Protein AF-A0A7G8G6G2-F1 (afdb_monomer_lite)

Structure (mmCIF, N/CA/C/O backbone):
data_AF-A0A7G8G6G2-F1
#
_entry.id   AF-A0A7G8G6G2-F1
#
loop_
_atom_site.group_PDB
_atom_site.id
_atom_site.type_symbol
_atom_site.label_atom_id
_atom_site.label_alt_id
_atom_site.label_comp_id
_atom_site.label_asym_id
_atom_site.label_entity_id
_atom_site.label_seq_id
_atom_site.pdbx_PDB_ins_code
_atom_site.Cartn_x
_atom_site.Cartn_y
_atom_site.Cartn_z
_atom_site.occupancy
_atom_site.B_iso_or_equiv
_atom_site.auth_seq_id
_atom_site.auth_comp_id
_atom_site.auth_asym_id
_atom_site.auth_atom_id
_atom_site.pdbx_PDB_model_num
ATOM 1 N N . MET A 1 1 ? -7.175 13.629 5.113 1.00 54.34 1 MET A N 1
ATOM 2 C CA . MET A 1 1 ? -6.473 12.418 5.595 1.00 54.34 1 MET A CA 1
ATOM 3 C C . MET A 1 1 ? -5.948 11.550 4.450 1.00 54.34 1 MET A C 1
ATOM 5 O O . MET A 1 1 ? -4.806 11.137 4.526 1.00 54.34 1 MET A O 1
ATOM 9 N N . THR A 1 2 ? -6.677 11.368 3.347 1.00 62.50 2 THR A N 1
ATOM 10 C CA . THR A 1 2 ? -6.258 10.562 2.174 1.00 62.50 2 THR A CA 1
ATOM 11 C C . THR A 1 2 ? -5.089 11.117 1.341 1.00 62.50 2 THR A C 1
ATOM 13 O O . THR A 1 2 ? -4.339 10.338 0.766 1.00 62.50 2 THR A O 1
ATOM 16 N N . LEU A 1 3 ? -4.880 12.440 1.297 1.00 72.12 3 LEU A N 1
ATOM 17 C CA . LEU A 1 3 ? -3.796 13.059 0.510 1.00 72.12 3 LEU A CA 1
ATOM 18 C C . LEU A 1 3 ? -2.382 12.717 1.012 1.00 72.12 3 LEU A C 1
ATOM 20 O O . LEU A 1 3 ? -1.487 12.546 0.194 1.00 72.12 3 LEU A O 1
ATOM 24 N N . ALA A 1 4 ? -2.182 12.592 2.329 1.00 76.75 4 ALA A N 1
ATOM 25 C CA . ALA A 1 4 ? -0.871 12.276 2.905 1.00 76.75 4 ALA A CA 1
ATOM 26 C C . ALA A 1 4 ? -0.447 10.836 2.580 1.00 76.75 4 ALA A C 1
ATOM 28 O O . ALA A 1 4 ? 0.671 10.610 2.138 1.00 76.75 4 ALA A O 1
ATOM 29 N N . LEU A 1 5 ? -1.380 9.884 2.702 1.00 73.94 5 LEU A N 1
ATOM 30 C CA . LEU A 1 5 ? -1.183 8.508 2.249 1.00 73.94 5 LEU A CA 1
ATOM 31 C C . LEU A 1 5 ? -0.847 8.482 0.752 1.00 73.94 5 LEU A C 1
ATOM 33 O O . LEU A 1 5 ? 0.135 7.870 0.356 1.00 73.94 5 LEU A O 1
ATOM 37 N N . LEU A 1 6 ? -1.605 9.187 -0.088 1.00 75.50 6 LEU A N 1
ATOM 38 C CA . LEU A 1 6 ? -1.334 9.214 -1.528 1.00 75.50 6 LEU A CA 1
ATOM 39 C C . LEU A 1 6 ? 0.072 9.751 -1.854 1.00 75.50 6 LEU A C 1
ATOM 41 O O . LEU A 1 6 ? 0.734 9.272 -2.772 1.00 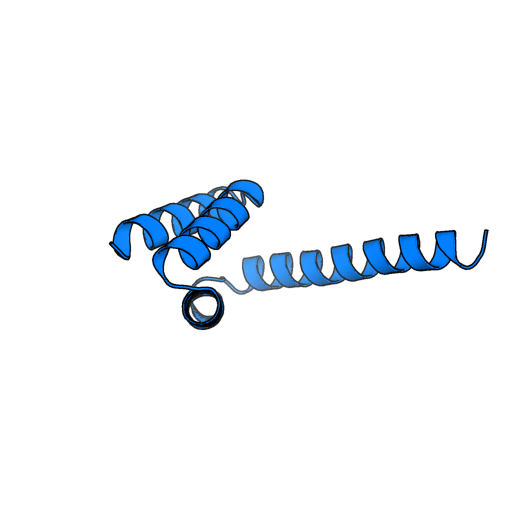75.50 6 LEU A O 1
ATOM 45 N N . GLN A 1 7 ? 0.535 10.738 -1.090 1.00 79.50 7 GLN A N 1
ATOM 46 C CA . GLN A 1 7 ? 1.842 11.355 -1.279 1.00 79.50 7 GLN A CA 1
ATOM 47 C C . GLN A 1 7 ? 2.993 10.437 -0.838 1.00 79.50 7 GLN A C 1
ATOM 49 O O . GLN A 1 7 ? 3.985 10.352 -1.556 1.00 79.50 7 GLN A O 1
ATOM 54 N N . GLU A 1 8 ? 2.837 9.710 0.270 1.00 78.06 8 GLU A N 1
ATOM 55 C CA . GLU A 1 8 ? 3.783 8.680 0.734 1.00 78.06 8 GLU A CA 1
ATOM 56 C C . GLU A 1 8 ? 3.896 7.524 -0.272 1.00 78.06 8 GLU A C 1
ATOM 58 O O . GLU A 1 8 ? 5.003 7.122 -0.625 1.00 78.06 8 GLU A O 1
ATOM 63 N N . LEU A 1 9 ? 2.767 7.058 -0.824 1.00 76.56 9 LEU A N 1
ATOM 64 C CA . LEU A 1 9 ? 2.748 6.035 -1.875 1.00 76.56 9 LEU A CA 1
ATOM 65 C C . LEU A 1 9 ? 3.488 6.502 -3.133 1.00 76.56 9 LEU A C 1
ATOM 67 O O . LEU A 1 9 ? 4.341 5.791 -3.659 1.00 76.56 9 LEU A O 1
ATOM 71 N N . LEU A 1 10 ? 3.175 7.710 -3.614 1.00 77.31 10 LEU A N 1
ATOM 72 C CA . LEU A 1 10 ? 3.834 8.293 -4.784 1.00 77.31 10 LEU A CA 1
ATOM 73 C C . LEU A 1 10 ? 5.335 8.476 -4.563 1.00 77.31 10 LEU A C 1
ATOM 75 O O . LEU A 1 10 ? 6.108 8.330 -5.509 1.00 77.31 10 LEU A O 1
ATOM 79 N N . MET A 1 11 ? 5.747 8.808 -3.339 1.00 81.19 11 MET A N 1
ATOM 80 C CA . MET A 1 11 ? 7.153 8.935 -2.985 1.00 81.19 11 MET A CA 1
ATOM 81 C C . MET A 1 11 ? 7.829 7.564 -3.009 1.00 81.19 11 MET A C 1
ATOM 83 O O . MET A 1 11 ? 8.801 7.413 -3.740 1.00 81.19 11 MET A O 1
ATOM 87 N N . ALA A 1 12 ? 7.265 6.565 -2.324 1.00 76.19 12 ALA A N 1
ATOM 88 C CA . ALA A 1 12 ? 7.779 5.197 -2.294 1.00 76.19 12 A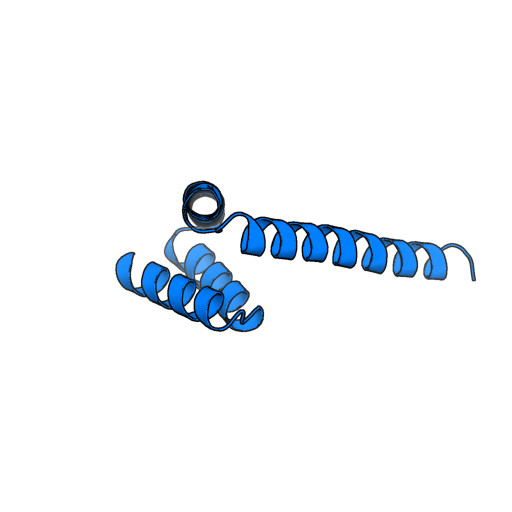LA A CA 1
ATOM 89 C C . ALA A 1 12 ? 7.906 4.591 -3.700 1.00 76.19 12 ALA A C 1
ATOM 91 O O . ALA A 1 12 ? 8.956 4.056 -4.046 1.00 76.19 12 ALA A O 1
ATOM 92 N N . LEU A 1 13 ? 6.892 4.765 -4.554 1.00 73.12 13 LEU A N 1
ATOM 93 C CA . LEU A 1 13 ? 6.943 4.333 -5.954 1.00 73.12 13 LEU A CA 1
ATOM 94 C C . LEU A 1 13 ? 8.008 5.097 -6.753 1.00 73.12 13 LEU A C 1
ATOM 96 O O . LEU A 1 13 ? 8.740 4.497 -7.533 1.00 73.12 13 LEU A O 1
ATOM 100 N N . ARG A 1 14 ? 8.158 6.414 -6.547 1.00 73.81 14 ARG A N 1
ATOM 101 C CA . ARG A 1 14 ? 9.180 7.206 -7.257 1.00 73.81 14 ARG A CA 1
ATOM 102 C C . ARG A 1 14 ? 10.609 6.783 -6.946 1.00 73.81 14 ARG A C 1
ATOM 104 O O . ARG A 1 14 ? 11.456 6.872 -7.831 1.00 73.81 14 ARG A O 1
ATOM 111 N N . VAL A 1 15 ? 10.890 6.412 -5.700 1.00 77.88 15 VAL A N 1
ATOM 112 C CA . VAL A 1 15 ? 12.210 5.902 -5.294 1.00 77.88 15 VAL A CA 1
ATOM 113 C C . VAL A 1 15 ? 12.327 4.383 -5.424 1.00 77.88 15 VAL A C 1
ATOM 115 O O . VAL A 1 15 ? 13.394 3.850 -5.131 1.00 77.88 15 VAL A O 1
ATOM 118 N N . ASN A 1 16 ? 11.284 3.700 -5.918 1.00 68.81 16 ASN A N 1
ATOM 119 C CA . ASN A 1 16 ? 11.188 2.239 -5.962 1.00 68.81 16 ASN A CA 1
ATOM 120 C C . ASN A 1 16 ? 11.558 1.602 -4.606 1.00 68.81 16 ASN A C 1
ATOM 122 O O . ASN A 1 16 ? 12.316 0.634 -4.516 1.00 68.81 16 ASN A O 1
ATOM 126 N N . ASP A 1 17 ? 11.069 2.220 -3.533 1.00 75.50 17 ASP A N 1
ATOM 127 C CA . ASP A 1 17 ? 11.327 1.818 -2.162 1.00 75.50 17 ASP A CA 1
ATOM 128 C C . ASP A 1 17 ? 10.230 0.864 -1.679 1.00 75.50 17 ASP A C 1
ATOM 130 O O . ASP A 1 17 ? 9.110 1.259 -1.337 1.00 75.50 17 ASP A O 1
ATOM 134 N N . ALA A 1 18 ? 10.577 -0.422 -1.650 1.00 71.50 18 ALA A N 1
ATOM 135 C CA . ALA A 1 18 ? 9.695 -1.485 -1.192 1.00 71.50 18 ALA A CA 1
ATOM 136 C C . ALA A 1 18 ? 9.338 -1.365 0.299 1.00 71.50 18 ALA A C 1
ATOM 138 O O . ALA A 1 18 ? 8.263 -1.818 0.700 1.00 71.50 18 ALA A O 1
ATOM 139 N N . ASP A 1 19 ? 10.201 -0.767 1.125 1.00 77.31 19 ASP A N 1
ATOM 140 C CA . ASP A 1 19 ? 9.925 -0.599 2.553 1.00 77.31 19 ASP A CA 1
ATOM 141 C C . ASP A 1 19 ? 8.999 0.600 2.797 1.00 77.31 19 ASP A C 1
ATOM 143 O O . ASP A 1 19 ? 8.056 0.493 3.585 1.00 77.31 19 ASP A O 1
ATOM 147 N N . GLY A 1 20 ? 9.160 1.680 2.027 1.00 80.06 20 GLY A N 1
ATOM 148 C CA . GLY A 1 20 ? 8.203 2.786 1.954 1.00 80.06 20 GLY A CA 1
ATOM 149 C C . GLY A 1 20 ? 6.811 2.340 1.496 1.00 80.06 20 GLY A C 1
ATOM 150 O O . GLY A 1 20 ? 5.808 2.736 2.093 1.00 80.06 20 GLY A O 1
ATOM 151 N N . TYR A 1 21 ? 6.728 1.443 0.506 1.00 77.69 21 TYR A N 1
ATOM 152 C CA . TYR A 1 21 ? 5.449 0.877 0.055 1.00 77.69 21 TYR A CA 1
ATOM 153 C C . TYR A 1 21 ? 4.761 0.052 1.152 1.00 77.69 21 TYR A C 1
ATOM 155 O O . TYR A 1 21 ? 3.571 0.225 1.415 1.00 77.69 21 TYR A O 1
ATOM 163 N N . LYS A 1 22 ? 5.507 -0.813 1.851 1.00 79.69 22 LYS A N 1
ATOM 164 C CA . LYS A 1 22 ? 4.972 -1.600 2.977 1.00 79.69 22 LYS A CA 1
ATOM 165 C C . LYS A 1 22 ? 4.537 -0.715 4.145 1.00 79.69 22 LYS A C 1
ATOM 167 O O . LYS A 1 22 ? 3.515 -1.000 4.766 1.00 79.69 22 LYS A O 1
ATOM 172 N N . GLY A 1 23 ? 5.290 0.349 4.434 1.00 83.62 23 GLY A N 1
ATOM 173 C CA . GLY A 1 23 ? 4.947 1.338 5.457 1.00 83.62 23 GLY A CA 1
ATOM 174 C C . GLY A 1 23 ? 3.652 2.076 5.126 1.00 83.62 23 GLY A C 1
ATOM 175 O O . GLY A 1 23 ? 2.774 2.196 5.982 1.00 83.62 23 GLY A O 1
ATOM 176 N N . TRP A 1 24 ? 3.485 2.476 3.863 1.00 84.38 24 TRP A N 1
ATOM 177 C CA . TRP A 1 24 ? 2.230 3.033 3.368 1.00 84.38 24 TRP A CA 1
ATOM 178 C C . TRP A 1 24 ? 1.067 2.048 3.506 1.00 84.38 24 TRP A C 1
ATOM 180 O O . TRP A 1 24 ? 0.012 2.426 4.011 1.00 84.38 24 TRP A O 1
ATOM 190 N N . LEU A 1 25 ? 1.260 0.785 3.111 1.00 80.69 25 LEU A N 1
ATOM 191 C CA . LEU A 1 25 ? 0.218 -0.240 3.177 1.00 80.69 25 LEU A CA 1
ATOM 192 C C . LEU A 1 25 ? -0.221 -0.493 4.627 1.00 80.69 25 LEU A C 1
ATOM 194 O O . LEU A 1 25 ? -1.413 -0.564 4.914 1.00 80.69 25 LEU A O 1
ATOM 198 N N . ALA A 1 26 ? 0.733 -0.566 5.559 1.00 84.06 26 ALA A N 1
ATOM 199 C CA . ALA A 1 26 ? 0.457 -0.721 6.985 1.00 84.06 26 ALA A CA 1
ATOM 200 C C . ALA A 1 26 ? -0.338 0.471 7.546 1.00 84.06 26 ALA A C 1
ATOM 202 O O . ALA A 1 26 ? -1.358 0.269 8.203 1.00 84.06 26 ALA A O 1
ATOM 203 N N . LEU A 1 27 ? 0.070 1.701 7.218 1.00 84.06 27 LEU A N 1
ATOM 204 C CA . LEU A 1 27 ? -0.646 2.926 7.596 1.00 84.06 27 LEU A CA 1
ATOM 205 C C . LEU A 1 27 ? -2.032 3.024 6.946 1.00 84.06 27 LEU A C 1
ATOM 207 O O . LEU A 1 27 ? -2.969 3.536 7.560 1.00 84.06 27 LEU A O 1
ATOM 211 N N . GLY A 1 28 ? -2.172 2.550 5.708 1.00 82.69 28 GLY A N 1
ATOM 212 C CA . GLY A 1 28 ? -3.441 2.468 4.994 1.00 82.69 28 GLY A CA 1
ATOM 213 C C . GLY A 1 28 ? -4.397 1.496 5.677 1.00 82.69 28 GLY A C 1
ATOM 214 O O . GLY A 1 28 ? -5.542 1.851 5.937 1.00 82.69 28 GLY A O 1
ATOM 215 N N . ILE A 1 29 ? -3.915 0.310 6.055 1.00 84.12 29 ILE A N 1
ATOM 216 C CA . ILE A 1 29 ? -4.693 -0.692 6.796 1.00 84.12 29 ILE A CA 1
ATOM 217 C C . ILE A 1 29 ? -5.090 -0.168 8.181 1.00 84.12 29 ILE A C 1
ATOM 219 O O . ILE A 1 29 ? -6.219 -0.388 8.610 1.00 84.12 29 ILE A O 1
ATOM 223 N N . GLU A 1 30 ? -4.193 0.530 8.877 1.00 85.75 30 GLU A N 1
ATOM 224 C CA . GLU A 1 30 ? -4.452 1.056 10.220 1.00 85.75 30 GLU A CA 1
ATOM 225 C C . GLU A 1 30 ? -5.472 2.210 10.213 1.00 85.75 30 GLU A C 1
ATOM 227 O O . GLU A 1 30 ? -6.303 2.303 11.114 1.00 85.75 30 GLU A O 1
ATOM 232 N N . GLN A 1 31 ? -5.461 3.060 9.178 1.00 83.56 31 GLN A N 1
ATOM 233 C CA . GLN A 1 31 ? -6.358 4.221 9.088 1.00 83.56 31 GLN A CA 1
ATOM 234 C C . GLN A 1 31 ? -7.672 3.961 8.344 1.00 83.56 31 GLN A C 1
ATOM 236 O O . GLN A 1 31 ? -8.685 4.578 8.674 1.00 83.56 31 GLN A O 1
ATOM 241 N N . LEU A 1 32 ? -7.663 3.108 7.318 1.00 81.94 32 LEU A N 1
ATOM 242 C CA . LEU A 1 32 ? -8.821 2.849 6.452 1.00 81.94 32 LEU A CA 1
ATOM 243 C C . LEU A 1 32 ? -9.421 1.456 6.680 1.00 81.94 32 LEU A C 1
ATOM 245 O O . LEU A 1 32 ? -10.561 1.209 6.294 1.00 81.94 32 LEU A O 1
A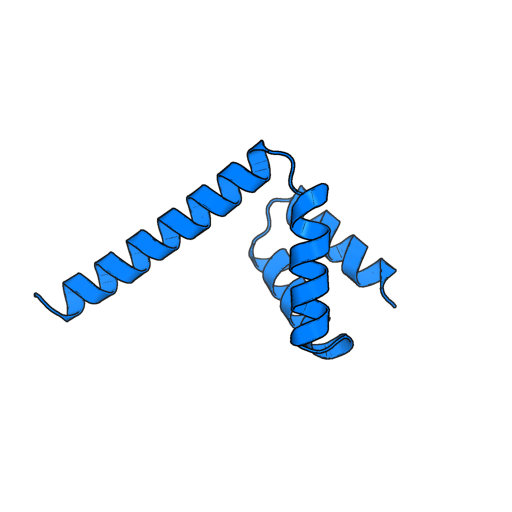TOM 249 N N . GLY A 1 33 ? -8.689 0.561 7.343 1.00 84.19 33 GLY A N 1
ATOM 250 C CA . GLY A 1 33 ? -9.043 -0.847 7.454 1.00 84.19 33 GLY A CA 1
ATOM 251 C C . GLY A 1 33 ? -8.510 -1.657 6.274 1.00 84.19 33 GLY A C 1
ATOM 252 O O . GLY A 1 33 ? -8.290 -1.140 5.181 1.00 84.19 33 GLY A O 1
ATOM 253 N N . ARG A 1 34 ? -8.300 -2.958 6.502 1.00 78.94 34 ARG A N 1
ATOM 254 C CA . ARG A 1 34 ? -7.720 -3.885 5.517 1.00 78.94 34 ARG A CA 1
ATOM 255 C C . ARG A 1 34 ? -8.475 -3.899 4.189 1.00 78.94 34 ARG A C 1
ATOM 257 O O . ARG A 1 34 ? -7.833 -3.872 3.146 1.00 78.94 34 ARG A O 1
ATOM 264 N N . ASP A 1 35 ? -9.802 -3.944 4.238 1.00 79.00 35 ASP A N 1
ATOM 265 C CA . ASP A 1 35 ? -10.626 -4.086 3.034 1.00 79.00 35 ASP A CA 1
ATOM 266 C C . ASP A 1 35 ? -10.564 -2.823 2.168 1.00 79.00 35 ASP A C 1
ATOM 268 O O . ASP A 1 35 ? -10.302 -2.901 0.973 1.00 79.00 35 ASP A O 1
ATOM 272 N N . VAL A 1 36 ? -10.681 -1.646 2.789 1.00 79.44 36 VAL A N 1
ATOM 273 C CA . VAL A 1 36 ? -10.598 -0.358 2.083 1.00 79.44 36 VAL A CA 1
ATOM 274 C C . VAL A 1 36 ? -9.174 -0.086 1.602 1.00 79.44 36 VAL A C 1
ATOM 276 O O . VAL A 1 36 ? -8.989 0.423 0.503 1.00 79.44 36 VAL A O 1
ATOM 279 N N . ALA A 1 37 ? -8.152 -0.436 2.387 1.00 77.00 37 ALA A N 1
ATOM 280 C CA . ALA A 1 37 ? -6.759 -0.300 1.969 1.00 77.00 37 ALA A CA 1
ATOM 281 C C . ALA A 1 37 ? -6.423 -1.208 0.777 1.00 77.00 37 ALA A C 1
ATOM 283 O O . ALA A 1 37 ? -5.699 -0.773 -0.111 1.00 77.00 37 ALA A O 1
ATOM 284 N N . GLY A 1 38 ? -6.974 -2.427 0.731 1.00 76.75 38 GLY A N 1
ATOM 285 C CA . GLY A 1 38 ? -6.806 -3.351 -0.393 1.00 76.75 38 GLY A CA 1
ATOM 286 C C . GLY A 1 38 ? -7.582 -2.933 -1.645 1.00 76.75 38 GLY A C 1
ATOM 287 O O . GLY A 1 38 ? -7.070 -3.068 -2.757 1.00 76.75 38 GLY A O 1
ATOM 288 N N . GLU A 1 39 ? -8.784 -2.368 -1.487 1.00 79.50 39 GLU A N 1
ATOM 289 C CA . GLU A 1 39 ? -9.501 -1.745 -2.606 1.00 79.50 39 GLU A CA 1
ATOM 290 C C . GLU A 1 39 ? -8.732 -0.535 -3.135 1.00 79.50 39 GLU A C 1
ATOM 292 O O . GLU A 1 39 ? -8.512 -0.446 -4.334 1.00 79.50 39 GLU A O 1
ATOM 297 N N . VAL A 1 40 ? -8.237 0.348 -2.264 1.00 75.69 40 VAL A N 1
ATOM 298 C CA . VAL A 1 40 ? -7.409 1.497 -2.662 1.00 75.69 40 VAL A CA 1
ATOM 299 C C . VAL A 1 40 ? -6.085 1.039 -3.279 1.00 75.69 40 VAL A C 1
ATOM 301 O O . VAL A 1 40 ? -5.634 1.623 -4.249 1.00 75.69 40 VAL A O 1
ATOM 304 N N . GLU A 1 41 ? -5.454 -0.025 -2.798 1.00 75.19 41 GLU A N 1
ATOM 305 C CA . GLU A 1 41 ? -4.292 -0.602 -3.476 1.00 75.19 41 GLU A CA 1
ATOM 306 C C . GLU A 1 41 ? -4.659 -1.044 -4.901 1.00 75.19 41 GLU A C 1
ATOM 308 O O . GLU A 1 41 ? -4.012 -0.615 -5.851 1.00 75.19 41 GLU A O 1
ATOM 313 N N . SER A 1 42 ? -5.722 -1.833 -5.075 1.00 72.12 42 SER A N 1
ATOM 314 C CA . SER A 1 42 ? -6.119 -2.362 -6.390 1.00 72.12 42 SER A CA 1
ATOM 315 C C . SER A 1 42 ? -6.582 -1.277 -7.363 1.00 72.12 42 SER A C 1
ATOM 317 O O . SER A 1 42 ? -6.149 -1.255 -8.515 1.00 72.12 42 SER A O 1
ATOM 319 N N . ASP A 1 43 ? -7.435 -0.362 -6.908 1.00 72.56 43 ASP A N 1
ATOM 320 C CA . ASP A 1 43 ? -8.032 0.695 -7.732 1.00 72.56 43 ASP A CA 1
ATOM 321 C C . ASP A 1 43 ? -6.977 1.723 -8.174 1.00 72.56 43 ASP A C 1
ATOM 323 O O . ASP A 1 43 ? -7.112 2.357 -9.219 1.00 72.56 43 ASP A O 1
ATOM 327 N N . TRP A 1 44 ? -5.884 1.850 -7.410 1.00 69.00 44 TRP A N 1
ATOM 328 C CA . TRP A 1 44 ? -4.790 2.776 -7.695 1.00 69.00 44 TRP A CA 1
ATOM 329 C C . TRP A 1 44 ? -3.583 2.102 -8.359 1.00 69.00 44 TRP A C 1
ATOM 331 O O . TRP A 1 44 ? -2.934 2.745 -9.181 1.00 69.00 44 TRP A O 1
ATOM 341 N N . MET A 1 45 ? -3.318 0.813 -8.117 1.00 67.56 45 MET A N 1
ATOM 342 C CA . MET A 1 45 ? -2.296 0.039 -8.838 1.00 67.56 45 MET A CA 1
ATOM 343 C C . MET A 1 45 ? -2.580 -0.031 -10.343 1.00 67.56 45 MET A C 1
ATOM 345 O O . MET A 1 45 ? -1.643 -0.007 -11.137 1.00 67.56 45 MET A O 1
ATOM 349 N N . VAL A 1 46 ? -3.850 -0.086 -10.752 1.00 61.41 46 VAL A N 1
ATOM 350 C CA . VAL A 1 46 ? -4.239 -0.182 -12.169 1.00 61.41 46 VAL A CA 1
ATOM 351 C C . VAL A 1 46 ? -3.886 1.083 -12.982 1.00 61.41 46 VAL A C 1
ATOM 353 O O . VAL A 1 46 ? -3.358 0.931 -14.084 1.00 61.41 46 VAL A O 1
ATOM 356 N N . PRO A 1 47 ? -4.128 2.319 -12.495 1.00 59.50 47 PRO A N 1
ATOM 357 C CA . PRO A 1 47 ? -3.753 3.541 -13.215 1.00 59.50 47 PRO A CA 1
ATOM 358 C C . PRO A 1 47 ? -2.370 4.133 -12.874 1.00 59.50 47 PRO A C 1
ATOM 360 O O . PRO A 1 47 ? -1.837 4.871 -13.702 1.00 59.50 47 PRO A O 1
ATOM 363 N N . LEU A 1 48 ? -1.785 3.882 -11.689 1.00 58.41 48 LEU A N 1
ATOM 364 C CA . LEU A 1 48 ? -0.491 4.482 -11.293 1.00 58.41 48 LEU A CA 1
ATOM 365 C C . LEU A 1 48 ? 0.736 3.680 -11.722 1.00 58.41 48 LEU A C 1
ATOM 367 O O . LEU A 1 48 ? 1.813 4.264 -11.866 1.00 58.41 48 LEU A O 1
ATOM 371 N N . LEU A 1 49 ? 0.603 2.369 -11.923 1.00 59.75 49 LEU A N 1
ATOM 372 C CA . LEU A 1 49 ? 1.698 1.567 -12.449 1.00 59.75 49 LEU A CA 1
ATOM 373 C C . LEU A 1 49 ? 1.770 1.781 -13.963 1.00 59.75 49 LEU A C 1
ATOM 375 O O . LEU A 1 49 ? 0.999 1.213 -14.734 1.00 59.75 49 LEU A O 1
ATOM 379 N N . VAL A 1 50 ? 2.731 2.601 -14.395 1.00 57.47 50 VAL A N 1
ATOM 380 C CA . VAL A 1 50 ? 3.244 2.557 -15.773 1.00 57.47 50 VAL A CA 1
ATOM 381 C C . VAL A 1 50 ? 3.532 1.091 -16.119 1.00 57.47 50 VAL A C 1
ATOM 383 O O . VAL A 1 50 ? 4.022 0.361 -15.258 1.00 57.47 50 VAL A O 1
ATOM 386 N N . GLU A 1 51 ? 3.233 0.649 -17.348 1.00 58.25 51 GLU A N 1
ATOM 387 C CA . GLU A 1 51 ? 3.391 -0.759 -17.771 1.00 58.25 51 GLU A CA 1
ATOM 388 C C . GLU A 1 51 ? 4.731 -1.379 -17.340 1.0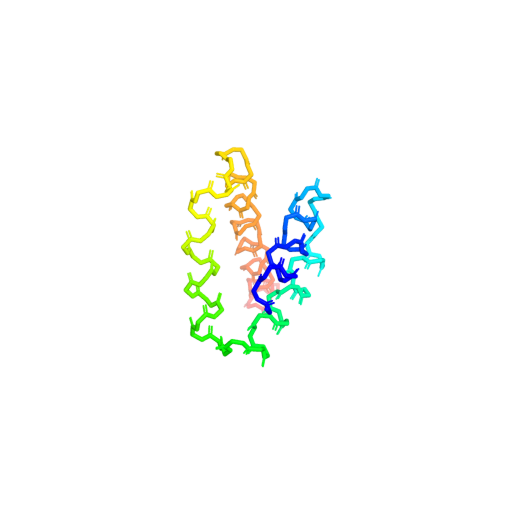0 58.25 51 GLU A C 1
ATOM 390 O O . GLU A 1 51 ? 4.769 -2.533 -16.931 1.00 58.25 51 GLU A O 1
ATOM 395 N N . GLU A 1 52 ? 5.808 -0.594 -17.359 1.00 56.78 52 GLU A N 1
ATOM 396 C CA . GLU A 1 52 ? 7.150 -0.992 -16.929 1.00 56.78 52 GLU A CA 1
ATOM 397 C C . GLU A 1 52 ? 7.254 -1.284 -15.422 1.00 56.78 52 GLU A C 1
ATOM 399 O O . GLU A 1 52 ? 7.874 -2.268 -15.017 1.00 56.78 52 GLU A O 1
ATOM 404 N N . GLU A 1 53 ? 6.610 -0.477 -14.579 1.00 65.50 53 GLU A N 1
ATOM 405 C CA . GLU A 1 53 ? 6.601 -0.694 -13.133 1.00 65.50 53 GLU A CA 1
ATOM 406 C C . GLU A 1 53 ? 5.639 -1.827 -12.758 1.00 65.50 53 GLU A C 1
ATOM 408 O O . GLU A 1 53 ? 5.948 -2.624 -11.877 1.00 65.50 53 GLU A O 1
ATOM 413 N N . ARG A 1 54 ? 4.529 -1.990 -13.494 1.00 64.75 54 ARG A N 1
ATOM 414 C CA . ARG A 1 54 ? 3.659 -3.173 -13.387 1.00 64.75 54 ARG A CA 1
ATOM 415 C C . ARG A 1 54 ? 4.418 -4.447 -13.751 1.00 64.75 54 ARG A C 1
ATOM 417 O O . ARG A 1 54 ? 4.316 -5.437 -13.032 1.00 64.75 54 ARG A O 1
ATOM 424 N N . ASP A 1 55 ? 5.180 -4.436 -14.840 1.00 63.50 55 ASP A N 1
ATOM 425 C CA . ASP A 1 55 ? 5.990 -5.580 -15.260 1.00 63.50 55 ASP A CA 1
ATOM 426 C C . ASP A 1 55 ? 7.097 -5.890 -14.250 1.00 63.50 55 ASP A C 1
ATOM 428 O O . ASP A 1 55 ? 7.352 -7.060 -13.973 1.00 63.50 55 ASP A O 1
ATOM 432 N N . ARG A 1 56 ? 7.697 -4.875 -13.618 1.00 67.50 56 ARG A N 1
ATOM 433 C CA . ARG A 1 56 ? 8.650 -5.063 -12.513 1.00 67.50 56 ARG A CA 1
ATOM 434 C C . ARG A 1 56 ? 8.005 -5.643 -11.265 1.00 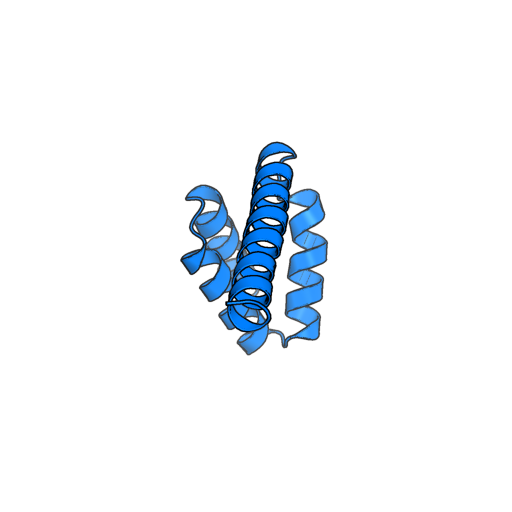67.50 56 ARG A C 1
ATOM 436 O O . ARG A 1 56 ? 8.567 -6.559 -10.671 1.00 67.50 56 ARG A O 1
ATOM 443 N N . LEU A 1 57 ? 6.828 -5.157 -10.884 1.00 67.31 57 LEU A N 1
ATOM 444 C CA . LEU A 1 57 ? 6.090 -5.647 -9.720 1.00 67.31 57 LEU A CA 1
ATOM 445 C C . LEU A 1 57 ? 5.567 -7.071 -9.961 1.00 67.31 57 LEU A C 1
ATOM 447 O O . LEU A 1 57 ? 5.669 -7.910 -9.071 1.00 67.31 57 LEU A O 1
ATOM 451 N N . MET A 1 58 ? 5.112 -7.388 -11.181 1.00 63.47 58 MET A N 1
ATOM 452 C CA . MET A 1 58 ? 4.782 -8.755 -11.603 1.00 63.47 58 MET A CA 1
ATOM 453 C C . MET A 1 58 ? 6.017 -9.656 -11.628 1.00 63.47 58 MET A C 1
ATOM 455 O O . MET A 1 58 ? 5.962 -10.771 -11.115 1.00 63.47 58 MET A O 1
ATOM 459 N N . ALA A 1 59 ? 7.142 -9.190 -12.173 1.00 69.56 59 ALA A N 1
ATOM 460 C CA . ALA A 1 59 ? 8.398 -9.935 -12.163 1.00 69.56 59 ALA A CA 1
ATOM 461 C C . ALA A 1 59 ? 8.897 -10.182 -10.731 1.00 69.56 59 ALA A C 1
ATOM 463 O O . ALA A 1 59 ? 9.399 -11.266 -10.440 1.00 69.56 59 ALA A O 1
ATOM 464 N N . TRP A 1 60 ? 8.703 -9.227 -9.819 1.00 69.19 60 TRP A N 1
ATOM 465 C CA . TRP A 1 60 ? 9.022 -9.375 -8.402 1.00 69.19 60 TRP A CA 1
ATOM 466 C C . TRP A 1 60 ? 8.068 -10.345 -7.694 1.00 69.19 60 TRP A C 1
ATOM 468 O O . TRP A 1 60 ? 8.538 -11.252 -7.022 1.00 69.19 60 TRP A O 1
ATOM 478 N N . GLN A 1 61 ? 6.751 -10.250 -7.902 1.00 65.19 61 GLN A N 1
ATOM 479 C CA . GLN A 1 61 ? 5.759 -11.217 -7.397 1.00 65.19 61 GLN A CA 1
ATOM 480 C C . GLN A 1 61 ? 6.048 -12.645 -7.880 1.00 65.19 61 GLN A C 1
ATOM 482 O O . GLN A 1 61 ? 5.998 -13.595 -7.096 1.00 65.19 61 GLN A O 1
ATOM 487 N N . LEU A 1 62 ? 6.400 -12.801 -9.158 1.00 66.50 62 LEU A N 1
ATOM 488 C CA . LEU A 1 62 ? 6.804 -14.080 -9.741 1.00 66.50 62 LEU A CA 1
ATOM 489 C C . LEU A 1 62 ? 8.146 -14.560 -9.173 1.00 66.50 62 LEU A C 1
ATOM 491 O O . LEU A 1 62 ? 8.285 -15.746 -8.882 1.00 66.50 62 LEU A O 1
ATOM 495 N N . GLY A 1 63 ? 9.106 -13.654 -8.967 1.00 70.12 63 GLY A N 1
ATOM 496 C CA . GLY A 1 63 ? 10.407 -13.932 -8.356 1.00 70.12 63 GLY A CA 1
ATOM 497 C C . GLY A 1 63 ? 10.296 -14.374 -6.895 1.00 70.12 63 GLY A C 1
ATOM 498 O O . GLY A 1 63 ? 10.846 -15.408 -6.531 1.00 70.12 63 GLY A O 1
ATOM 499 N N . VAL A 1 64 ? 9.507 -13.667 -6.084 1.00 60.09 64 VAL A N 1
ATOM 500 C CA . VAL A 1 64 ? 9.192 -14.024 -4.692 1.00 60.09 64 VAL A CA 1
ATOM 501 C C . VAL A 1 64 ? 8.404 -15.336 -4.639 1.00 60.09 64 VAL A C 1
ATOM 503 O O . VAL A 1 64 ? 8.725 -16.205 -3.840 1.00 60.09 64 VAL A O 1
ATOM 506 N N . SER A 1 65 ? 7.439 -15.555 -5.540 1.00 64.44 65 SER A N 1
ATOM 507 C CA . SER A 1 65 ? 6.691 -16.824 -5.621 1.00 64.44 65 SER A CA 1
ATOM 508 C C . SER A 1 65 ? 7.557 -18.013 -6.049 1.00 64.44 65 SER A C 1
ATOM 510 O O . SER A 1 65 ? 7.292 -19.156 -5.677 1.00 64.44 65 SER A O 1
ATOM 512 N N . LEU A 1 66 ? 8.587 -17.778 -6.862 1.00 64.88 66 LEU A N 1
ATOM 513 C CA . LEU A 1 66 ? 9.598 -18.780 -7.184 1.00 64.88 66 LEU A CA 1
ATOM 514 C C . LEU A 1 66 ? 10.496 -19.035 -5.974 1.00 64.88 66 LEU A C 1
ATOM 516 O O . LEU A 1 66 ? 10.684 -20.191 -5.617 1.00 64.88 66 LEU A O 1
ATOM 520 N N . GLN A 1 67 ? 10.992 -17.987 -5.322 1.00 67.19 67 GLN A N 1
ATOM 521 C CA . GLN A 1 67 ? 11.901 -18.094 -4.184 1.00 67.19 67 GLN A CA 1
ATOM 522 C C . GLN A 1 67 ? 11.264 -18.814 -2.990 1.00 67.19 67 GLN A C 1
ATOM 524 O O . GLN A 1 67 ? 11.820 -19.800 -2.514 1.00 67.19 67 GLN A O 1
ATOM 529 N N . SER A 1 68 ? 10.045 -18.435 -2.608 1.00 61.53 68 SER A N 1
ATOM 530 C CA . SER A 1 68 ? 9.300 -19.117 -1.544 1.00 61.53 68 SER A CA 1
ATOM 531 C C . SER A 1 68 ? 8.993 -20.578 -1.890 1.00 61.53 68 SER A C 1
ATOM 533 O O . SER A 1 68 ? 8.933 -21.437 -1.017 1.00 61.53 68 SER A O 1
ATOM 535 N N . ARG A 1 69 ? 8.800 -20.896 -3.176 1.00 65.50 69 ARG A N 1
ATOM 536 C CA . ARG A 1 69 ? 8.577 -22.275 -3.638 1.00 65.50 69 ARG A CA 1
ATOM 537 C C . ARG A 1 69 ? 9.857 -23.111 -3.613 1.00 65.50 69 ARG A C 1
ATOM 539 O O . ARG A 1 69 ? 9.773 -24.300 -3.321 1.00 65.50 69 ARG A O 1
ATOM 546 N N . TRP A 1 70 ? 11.013 -22.513 -3.892 1.00 58.88 70 TRP A N 1
ATOM 547 C CA . TRP A 1 70 ? 12.311 -23.174 -3.755 1.00 58.88 70 TRP A CA 1
ATOM 548 C C . TRP A 1 70 ? 12.624 -23.494 -2.292 1.00 58.88 70 TRP A C 1
ATOM 550 O O . TRP A 1 70 ? 12.961 -24.637 -2.008 1.00 58.88 70 TRP A O 1
ATOM 560 N N . GLU A 1 71 ? 12.396 -22.559 -1.365 1.00 61.62 71 GLU A N 1
ATOM 561 C CA . GLU A 1 71 ? 12.569 -22.810 0.077 1.00 61.62 71 GLU A CA 1
ATOM 562 C C . GLU A 1 71 ? 11.643 -23.925 0.586 1.00 61.62 71 GLU A C 1
ATOM 564 O O . GLU A 1 71 ? 12.058 -24.781 1.363 1.00 61.62 71 GLU A O 1
ATOM 569 N N . ILE A 1 72 ? 10.396 -23.981 0.105 1.00 64.44 72 ILE A N 1
ATOM 570 C CA . ILE A 1 72 ? 9.474 -25.071 0.457 1.00 64.44 72 ILE A CA 1
ATOM 571 C C . ILE A 1 72 ? 9.949 -26.414 -0.121 1.00 64.44 72 ILE A C 1
ATOM 573 O O . ILE A 1 72 ? 9.827 -27.433 0.557 1.00 64.44 72 ILE A O 1
ATOM 577 N N . MET A 1 73 ? 10.494 -26.446 -1.344 1.00 66.75 73 MET A N 1
ATOM 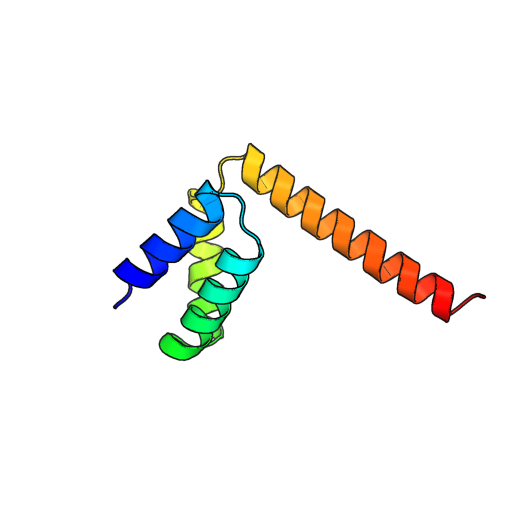578 C CA . MET A 1 73 ? 11.045 -27.678 -1.927 1.00 66.75 73 MET A CA 1
ATOM 579 C C . MET A 1 73 ? 12.317 -28.147 -1.212 1.00 66.75 73 MET A C 1
ATOM 581 O O . MET A 1 73 ? 12.447 -29.346 -0.996 1.00 66.75 73 MET A O 1
ATOM 585 N N . GLU A 1 74 ? 13.201 -27.238 -0.798 1.00 64.94 74 GLU A N 1
ATOM 586 C CA . GLU A 1 74 ? 14.426 -27.551 -0.042 1.00 64.94 74 GLU A CA 1
ATOM 587 C C . GLU A 1 74 ? 14.107 -28.131 1.349 1.00 64.94 74 GLU A C 1
ATOM 589 O O . GLU A 1 74 ? 14.770 -29.048 1.824 1.00 64.94 74 GLU A O 1
ATOM 594 N N . VAL A 1 75 ? 13.025 -27.663 1.980 1.00 66.81 75 VAL A N 1
ATOM 595 C CA . VAL A 1 75 ? 12.545 -28.199 3.265 1.00 66.81 75 VAL A CA 1
ATOM 596 C C . VAL A 1 75 ? 11.856 -29.563 3.114 1.00 66.81 75 VAL A C 1
ATOM 598 O O . VAL A 1 75 ? 11.924 -30.391 4.024 1.00 66.81 75 VAL A O 1
ATOM 601 N N . LEU A 1 76 ? 11.176 -29.815 1.991 1.00 66.31 76 LEU A N 1
ATOM 602 C CA . LEU A 1 76 ? 10.462 -31.076 1.742 1.00 66.31 76 LEU A CA 1
ATOM 603 C C . LEU A 1 76 ? 11.328 -32.177 1.113 1.00 66.31 76 LEU A C 1
ATOM 605 O O . LEU A 1 76 ? 10.970 -33.349 1.232 1.00 66.31 76 LEU A O 1
ATOM 609 N N . TYR A 1 77 ? 12.433 -31.824 0.461 1.00 55.72 77 TYR A N 1
ATOM 610 C CA . TYR A 1 77 ? 13.396 -32.748 -0.141 1.00 55.72 77 TYR A CA 1
ATOM 611 C C . TYR A 1 77 ? 14.828 -32.231 0.099 1.00 55.72 77 TYR A C 1
ATOM 613 O O . TYR A 1 77 ? 15.319 -31.445 -0.714 1.00 55.72 77 TYR A O 1
ATOM 621 N N . PRO A 1 78 ? 15.484 -32.646 1.201 1.00 60.31 78 PRO A N 1
ATOM 622 C CA . PRO A 1 78 ? 16.899 -32.360 1.442 1.00 60.31 78 PRO A CA 1
ATOM 623 C C . PRO A 1 78 ? 17.837 -33.150 0.516 1.00 60.31 78 PRO A C 1
ATOM 625 O O . PRO A 1 78 ? 17.447 -34.249 0.050 1.00 60.31 78 PRO A O 1
#

Sequence (78 aa):
MTLALLQELLMALRVNDADGYKGWLALGIEQLGRDVAGEVESDWMVPLLVEEERDRLMAWQLGVSLQSRWEIMEVLYP

Foldseek 3Di:
DVVVLVVLCVVCVVVVPPVSNVVSLVVLCVPVNNVVSVVCCVVCCVPVDDVVNVVVVVVVVVVVVVVVVVVVVVVVPD

Radius of gyration: 15.11 Å; chains: 1; bounding box: 28×46×28 Å

Secondary structure (DSSP, 8-state):
-HHHHHHHHHHHHHTT-HHHHHHHHHHHHHHH-HHHHHHHHHHHHHHHS-HHHHHHHHHHHHHHHHHHHHHHHHHH--

pLDDT: mean 71.21, std 8.47, range [54.34, 85.75]